Protein AF-0000000076358184 (afdb_homodimer)

Sequence (144 aa):
LVLESGNNGTRQINSLQALRKEKSRDAARSRRGKENFEFYELAKLLPLPAAITSQLDKASIIRLTISYLKMRLVLESGNNGTRQINSLQALRKEKSRDAARSRRGKENFEFYELAKLLPLPAAITSQLDKASIIRLTISYLKMR

Secondary structure (DSSP, 8-state):
---THHHHHHHHHHHHHHHHHHHHHHHHHHHHHHHHHHHHHHHHTSSS-HHHHTT--HHHHHHHHHHHHHH-/---THHHHHHHHHHHHHHHHHHHHHHHHHHHHHHHHHHHHHHHHTSSS-HHHHTT--HHHHHHHHHHHHHH-

Nearest PDB structures (foldseek):
  5sy5-assembly4_F  TM=9.433E-01  e=6.360E-05  Mus musculus
  5y7y-assembly1_A  TM=9.010E-01  e=7.488E-03  Homo sapiens
  5y7y-assembly1_A  TM=8.992E-01  e=5.726E-03  Homo sapiens
  2mh3-assembly1_B  TM=7.170E-01  e=4.070E-01  Homo sapiens

Foldseek 3Di:
DPPPVVVVVVVVVVVVVVVVVVVVVVVVVVVVVVVVVVLLVLLVPQPDDPVVSVPDDSVRSVVRSVVVVVVD/DPPPVVVVVVVVVVVVVVVVVVVVVVVVVVVVVVVVVVLLVLLVPQPDDPVVSVPDDSVRSVVSSVVVVVVD

InterPro domains:
  IPR011598 Myc-type, basic helix-loop-helix (bHLH) domain [PF23171] (10-72)
  IPR011598 Myc-type, basic helix-loop-helix (bHLH) domain [PS50888] (19-72)
  IPR036638 Helix-loop-helix DNA-binding domain superfamily [G3DSA:4.10.280.10] (10-72)
  IPR036638 Helix-loop-helix DNA-binding domain superfamily [SSF47459] (20-71)

Organism: Callorhinchus milii (NCBI:txid7868)

pLDDT: mean 90.65, std 12.25, range [41.75, 98.06]

Solvent-accessible surface area (backbone atoms only — not comparable to full-atom values): 8345 Å² total; per-residue (Å²): 136,81,74,68,54,60,66,50,50,56,51,49,55,54,49,52,54,50,51,53,52,50,52,53,51,51,52,52,50,51,52,50,52,52,50,51,51,50,50,51,55,48,36,70,70,44,102,58,59,66,79,58,47,73,69,53,49,73,69,51,43,52,54,50,49,43,54,54,61,71,73,106,136,80,74,68,54,60,63,52,51,54,51,50,54,54,48,52,54,50,50,55,52,49,51,54,49,52,52,51,51,52,51,51,52,53,50,50,52,50,51,52,55,47,38,68,71,45,100,58,59,66,80,58,46,72,68,52,48,74,68,52,45,52,54,51,48,44,55,56,60,70,73,108

Radius of gyration: 24.66 Å; Cα contacts (8 Å, |Δi|>4): 54; chains: 2; bounding box: 58×70×46 Å

Structure (mmCIF, N/CA/C/O backbone):
data_AF-0000000076358184-model_v1
#
loop_
_entity.id
_entity.type
_entity.pdbx_description
1 polymer 'BHLH domain-containing protein'
#
loop_
_atom_site.group_PDB
_atom_site.id
_atom_site.type_symbol
_atom_site.label_atom_id
_atom_site.label_alt_id
_atom_site.label_comp_id
_atom_site.label_asym_id
_atom_site.label_entity_id
_atom_site.label_seq_id
_atom_site.pdbx_PDB_ins_code
_atom_site.Cartn_x
_atom_site.Cartn_y
_atom_site.Cartn_z
_atom_site.occupancy
_atom_site.B_iso_or_equiv
_atom_site.auth_seq_id
_atom_site.auth_comp_id
_atom_site.auth_asym_id
_atom_site.auth_atom_id
_atom_site.pdbx_PDB_model_num
ATOM 1 N N . LEU A 1 1 ? 27.891 47.438 17.016 1 42.75 1 LEU A N 1
ATOM 2 C CA . LEU A 1 1 ? 27.984 46.344 16.031 1 42.75 1 LEU A CA 1
ATOM 3 C C . LEU A 1 1 ? 27.297 45.094 16.547 1 42.75 1 LEU A C 1
ATOM 5 O O . LEU A 1 1 ? 27.891 44.312 17.297 1 42.75 1 LEU A O 1
ATOM 9 N N . VAL A 1 2 ? 26.125 45.094 17 1 54.97 2 VAL A N 1
ATOM 10 C CA . VAL A 1 2 ? 25.156 44.094 17.5 1 54.97 2 VAL A CA 1
ATOM 11 C C . VAL A 1 2 ? 24.953 43 16.484 1 54.97 2 VAL A C 1
ATOM 13 O O . VAL A 1 2 ? 24.609 43.25 15.328 1 54.97 2 VAL A O 1
ATOM 16 N N . LEU A 1 3 ? 25.656 41.781 16.484 1 48.75 3 LEU A N 1
ATOM 17 C CA . LEU A 1 3 ? 25.844 40.688 15.555 1 48.75 3 LEU A CA 1
ATOM 18 C C . LEU A 1 3 ? 24.5 40.125 15.07 1 48.75 3 LEU A C 1
ATOM 20 O O . LEU A 1 3 ? 23.719 39.625 15.875 1 48.75 3 LEU A O 1
ATOM 24 N N . GLU A 1 4 ? 23.828 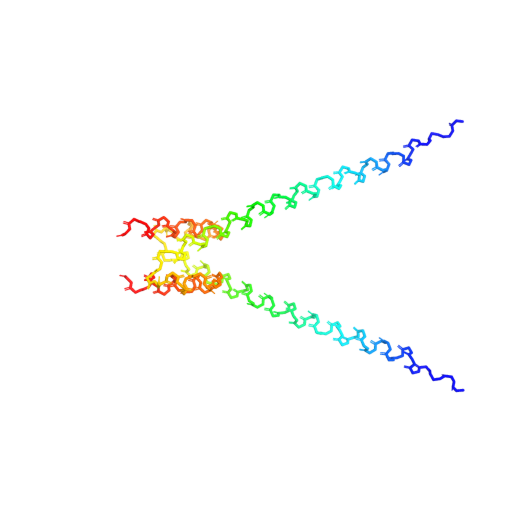40.719 14.141 1 55.88 4 GLU A N 1
ATOM 25 C CA . GLU A 1 4 ? 22.781 40.25 13.227 1 55.88 4 GLU A CA 1
ATOM 26 C C . GLU A 1 4 ? 22.984 38.781 12.844 1 55.88 4 GLU A C 1
ATOM 28 O O . GLU A 1 4 ? 22.266 38.25 11.992 1 55.88 4 GLU A O 1
ATOM 33 N N . SER A 1 5 ? 23.969 38.25 13.461 1 62.56 5 SER A N 1
ATOM 34 C CA . SER A 1 5 ? 24.344 36.875 13.141 1 62.56 5 SER A CA 1
ATOM 35 C C . SER A 1 5 ? 23.312 35.875 13.656 1 62.56 5 SER A C 1
ATOM 37 O O . SER A 1 5 ? 23.062 34.844 13.031 1 62.56 5 SER A O 1
ATOM 39 N N . GLY A 1 6 ? 22.609 36.438 14.711 1 63.56 6 GLY A N 1
ATOM 40 C CA . GLY A 1 6 ? 21.719 35.469 15.344 1 63.56 6 GLY A CA 1
ATOM 41 C C . GLY A 1 6 ? 20.531 35.094 14.477 1 63.56 6 GLY A C 1
ATOM 42 O O . GLY A 1 6 ? 20.141 33.938 14.438 1 63.56 6 GLY A O 1
ATOM 43 N N . ASN A 1 7 ? 19.953 36.156 13.812 1 72 7 ASN A N 1
ATOM 44 C CA . ASN A 1 7 ? 18.766 35.906 12.992 1 72 7 ASN A CA 1
ATOM 45 C C . ASN A 1 7 ? 19.109 35.062 11.75 1 72 7 ASN A C 1
ATOM 47 O O . ASN A 1 7 ? 18.328 34.219 11.328 1 72 7 ASN A O 1
ATOM 51 N N . ASN A 1 8 ? 20.406 35.344 11.344 1 76.69 8 ASN A N 1
ATOM 52 C CA . ASN A 1 8 ? 20.812 34.625 10.141 1 76.69 8 ASN A CA 1
ATOM 53 C C . ASN A 1 8 ? 21.047 33.125 10.43 1 76.69 8 ASN A C 1
ATOM 55 O O . ASN A 1 8 ? 20.766 32.281 9.586 1 76.69 8 ASN A O 1
ATOM 59 N N . GLY A 1 9 ? 21.547 32.875 11.578 1 73.81 9 GLY A N 1
ATOM 60 C CA . GLY A 1 9 ? 21.75 31.484 11.984 1 73.81 9 GLY A CA 1
ATOM 61 C C . GLY A 1 9 ? 20.469 30.688 12.07 1 73.81 9 GLY A C 1
ATOM 62 O O . GLY A 1 9 ? 20.406 29.547 11.617 1 73.81 9 GLY A O 1
ATOM 63 N N . THR A 1 10 ? 19.469 31.359 12.688 1 82.31 10 THR A N 1
ATOM 64 C CA . THR A 1 10 ? 18.172 30.703 12.797 1 82.31 10 THR A CA 1
ATOM 65 C C . THR A 1 10 ? 17.562 30.484 11.414 1 82.31 10 THR A C 1
ATOM 67 O O . THR A 1 10 ? 16.922 29.469 11.164 1 82.31 10 THR A O 1
ATOM 70 N N . ARG A 1 11 ? 17.75 31.312 10.539 1 86.38 11 ARG A N 1
ATOM 71 C CA . ARG A 1 11 ? 17.219 31.188 9.18 1 86.38 11 ARG A CA 1
ATOM 72 C C . ARG A 1 11 ? 17.922 30.078 8.414 1 86.38 11 ARG A C 1
ATOM 74 O O . ARG A 1 11 ? 17.281 29.328 7.676 1 86.38 11 ARG A O 1
ATOM 81 N N . GLN A 1 12 ? 19.203 29.922 8.664 1 87.88 12 GLN A N 1
ATOM 82 C CA . GLN A 1 12 ? 19.984 28.891 7.988 1 87.88 12 GLN A CA 1
ATOM 83 C C . GLN A 1 12 ? 19.562 27.5 8.445 1 87.88 12 GLN A C 1
ATOM 85 O O . GLN A 1 12 ? 19.406 26.594 7.621 1 87.88 12 GLN A O 1
ATOM 90 N N . ILE A 1 13 ? 19.359 27.375 9.727 1 89.38 13 ILE A N 1
ATOM 91 C CA . ILE A 1 13 ? 18.953 26.094 10.281 1 89.38 13 ILE A CA 1
ATOM 92 C C . ILE A 1 13 ? 17.578 25.719 9.75 1 89.38 13 ILE A C 1
ATOM 94 O O . ILE A 1 13 ? 17.312 24.547 9.422 1 89.38 13 ILE A O 1
ATOM 98 N N . ASN A 1 14 ? 16.719 26.656 9.609 1 89.19 14 ASN A N 1
ATOM 99 C CA . ASN A 1 14 ? 15.367 26.422 9.102 1 89.19 14 ASN A CA 1
ATOM 100 C C . ASN A 1 14 ? 15.383 26.016 7.637 1 89.19 14 ASN A C 1
ATOM 102 O O . ASN A 1 14 ? 14.594 25.172 7.215 1 89.19 14 ASN A O 1
ATOM 106 N N . SER A 1 15 ? 16.375 26.516 6.941 1 91.44 15 SER A N 1
ATOM 107 C CA . SER A 1 15 ? 16.469 26.188 5.523 1 91.44 15 SER A CA 1
ATOM 108 C C . SER A 1 15 ? 17 24.781 5.316 1 91.44 15 SER A C 1
ATOM 110 O O . SER A 1 15 ? 16.5 24.047 4.461 1 91.44 15 SER A O 1
ATOM 112 N N . LEU A 1 16 ? 17.922 24.359 6.105 1 92.44 16 LEU A N 1
ATOM 113 C CA . LEU A 1 16 ? 18.484 23.016 6.008 1 92.44 16 LEU A CA 1
ATOM 114 C C . LEU A 1 16 ? 17.438 21.969 6.367 1 92.44 16 LEU A C 1
ATOM 116 O O . LEU A 1 16 ? 17.359 20.922 5.723 1 92.44 16 LEU A O 1
ATOM 120 N N . GLN A 1 17 ? 16.703 22.266 7.406 1 94 17 GLN A N 1
ATOM 121 C CA . GLN A 1 17 ? 15.633 21.344 7.801 1 94 17 GLN A CA 1
ATOM 122 C C . GLN A 1 17 ? 14.594 21.203 6.691 1 94 17 GLN A C 1
ATOM 124 O O . GLN A 1 17 ? 14.102 20.094 6.438 1 94 17 GLN A O 1
ATOM 129 N N . ALA A 1 18 ? 14.367 22.328 6.066 1 94.5 18 ALA A N 1
ATOM 130 C CA . ALA A 1 18 ? 13.406 22.312 4.969 1 94.5 18 ALA A CA 1
ATOM 131 C C . ALA A 1 18 ? 13.922 21.484 3.797 1 94.5 18 ALA A C 1
ATOM 133 O O . ALA A 1 18 ? 13.156 20.766 3.145 1 94.5 18 ALA A O 1
ATOM 134 N N . LEU A 1 19 ? 15.172 21.547 3.518 1 95.12 19 LEU A N 1
ATOM 135 C CA . LEU A 1 19 ? 15.789 20.797 2.426 1 95.12 19 LEU A CA 1
ATOM 136 C C . LEU A 1 19 ? 15.766 19.312 2.715 1 95.12 19 LEU A C 1
ATOM 138 O O . LEU A 1 19 ? 15.5 18.5 1.821 1 95.12 19 LEU A O 1
ATOM 142 N N . ARG A 1 20 ? 16.078 18.891 3.91 1 97.56 20 ARG A N 1
ATOM 143 C CA . ARG A 1 20 ? 16.047 17.484 4.312 1 97.56 20 ARG A CA 1
ATOM 144 C C . ARG A 1 20 ? 14.633 16.922 4.203 1 97.56 20 ARG A C 1
ATOM 146 O O . ARG A 1 20 ? 14.453 15.789 3.742 1 97.56 20 ARG A O 1
ATOM 153 N N . LYS A 1 21 ? 13.664 17.688 4.605 1 97.44 21 LYS A N 1
ATOM 154 C CA . LYS A 1 21 ? 12.273 17.266 4.496 1 97.44 21 LYS A CA 1
ATOM 155 C C . LYS A 1 21 ? 11.867 17.078 3.035 1 97.44 21 LYS A C 1
ATOM 157 O O . LYS A 1 21 ? 11.188 16.109 2.695 1 97.44 21 LYS A O 1
ATOM 162 N N . GLU A 1 22 ? 12.297 17.953 2.23 1 97.44 22 GLU A N 1
ATOM 163 C CA . GLU A 1 22 ? 11.992 17.844 0.806 1 97.44 22 GLU A CA 1
ATOM 164 C C . GLU A 1 22 ? 12.633 16.609 0.184 1 97.44 22 GLU A C 1
ATOM 166 O O . GLU A 1 22 ? 12.023 15.945 -0.65 1 97.44 22 GLU A O 1
ATOM 171 N N . LYS A 1 23 ? 13.836 16.375 0.549 1 97.81 23 LYS A N 1
ATOM 172 C CA . LYS A 1 23 ? 14.508 15.172 0.062 1 97.81 23 LYS A CA 1
ATOM 173 C C . LYS A 1 23 ? 13.766 13.914 0.487 1 97.81 23 LYS A C 1
ATOM 175 O O . LYS A 1 23 ? 13.594 12.984 -0.31 1 97.81 23 LYS A O 1
ATOM 180 N N . SER A 1 24 ? 13.305 13.82 1.732 1 98.06 24 SER A N 1
ATOM 181 C CA . SER A 1 24 ? 12.531 12.695 2.238 1 98.06 24 SER A CA 1
ATOM 182 C C . SER A 1 24 ? 11.227 12.523 1.462 1 98.06 24 SER A C 1
ATOM 184 O O . SER A 1 24 ? 10.828 11.406 1.145 1 98.06 24 SER A O 1
ATOM 186 N N . ARG A 1 25 ? 10.641 13.633 1.152 1 97.56 25 ARG A N 1
ATOM 187 C CA . ARG A 1 25 ? 9.391 13.602 0.397 1 97.56 25 ARG A CA 1
ATOM 188 C C . ARG A 1 25 ? 9.617 13.07 -1.014 1 97.56 25 ARG A C 1
ATOM 190 O O . ARG A 1 25 ? 8.82 12.281 -1.523 1 97.56 25 ARG A O 1
ATOM 197 N N . ASP A 1 26 ? 10.656 13.523 -1.58 1 97.81 26 ASP A N 1
ATOM 198 C CA . ASP A 1 26 ? 10.992 13.039 -2.916 1 97.81 26 ASP A CA 1
ATOM 199 C C . ASP A 1 26 ? 11.273 11.539 -2.906 1 97.81 26 ASP A C 1
ATOM 201 O O . ASP A 1 26 ? 10.883 10.82 -3.834 1 97.81 26 ASP A O 1
ATOM 205 N N . ALA A 1 27 ? 11.977 11.047 -1.923 1 97.56 27 ALA A N 1
ATOM 206 C CA . ALA A 1 27 ? 12.258 9.617 -1.772 1 97.56 27 ALA A CA 1
ATOM 207 C C . ALA A 1 27 ? 10.961 8.82 -1.611 1 97.56 27 ALA A C 1
ATOM 209 O O . ALA A 1 27 ? 10.805 7.75 -2.199 1 97.56 27 ALA A O 1
ATOM 210 N N . ALA A 1 28 ? 10.039 9.312 -0.889 1 97.06 28 ALA A N 1
ATOM 211 C CA . ALA A 1 28 ? 8.75 8.664 -0.688 1 97.06 28 ALA A CA 1
ATOM 212 C C . ALA A 1 28 ? 7.957 8.594 -1.991 1 97.06 28 ALA A C 1
ATOM 214 O O . ALA A 1 28 ? 7.309 7.59 -2.281 1 97.06 28 ALA A O 1
ATOM 215 N N . ARG A 1 29 ? 8.07 9.672 -2.727 1 97.25 29 ARG A N 1
ATOM 216 C CA . ARG A 1 29 ? 7.395 9.703 -4.02 1 97.25 29 ARG A CA 1
ATOM 217 C C . ARG A 1 29 ? 7.965 8.648 -4.961 1 97.25 29 ARG A C 1
ATOM 219 O O . ARG A 1 29 ? 7.223 7.973 -5.676 1 97.25 29 ARG A O 1
ATOM 226 N N . SER A 1 30 ? 9.258 8.586 -4.957 1 97.56 30 SER A N 1
ATOM 227 C CA . SER A 1 30 ? 9.922 7.586 -5.785 1 97.56 30 SER A CA 1
ATOM 228 C C . SER A 1 30 ? 9.531 6.176 -5.367 1 97.56 30 SER A C 1
ATOM 230 O O . SER A 1 30 ? 9.281 5.316 -6.215 1 97.56 30 SER A O 1
ATOM 232 N N . ARG A 1 31 ? 9.508 5.812 -4.137 1 95.31 31 ARG A N 1
ATOM 233 C CA . ARG A 1 31 ? 9.102 4.508 -3.623 1 95.31 31 ARG A CA 1
ATOM 234 C C . ARG A 1 31 ? 7.664 4.184 -4.012 1 95.31 31 ARG A C 1
ATOM 236 O O . ARG A 1 31 ? 7.363 3.059 -4.418 1 95.31 31 ARG A O 1
ATOM 243 N N . ARG A 1 32 ? 6.766 5.113 -3.906 1 96.12 32 ARG A N 1
ATOM 244 C CA . ARG A 1 32 ? 5.367 4.945 -4.281 1 96.12 32 ARG A CA 1
ATOM 245 C C . ARG A 1 32 ? 5.227 4.652 -5.77 1 96.12 32 ARG A C 1
ATOM 247 O O . ARG A 1 32 ? 4.402 3.832 -6.176 1 96.12 32 ARG A O 1
ATOM 254 N N . GLY A 1 33 ? 6.023 5.465 -6.516 1 96.69 33 GLY A N 1
ATOM 255 C CA . GLY A 1 33 ? 6.023 5.195 -7.945 1 96.69 33 GLY A CA 1
ATOM 256 C C . GLY A 1 33 ? 6.453 3.779 -8.281 1 96.69 33 GLY A C 1
ATOM 257 O O . GLY A 1 33 ? 5.812 3.107 -9.094 1 96.69 33 GLY A O 1
ATOM 258 N N . LYS A 1 34 ? 7.527 3.379 -7.648 1 96.38 34 LYS A N 1
ATOM 259 C CA . LYS A 1 34 ? 8.016 2.021 -7.863 1 96.38 34 LYS A CA 1
ATOM 260 C C . LYS A 1 34 ? 6.996 0.986 -7.402 1 96.38 34 LYS A C 1
ATOM 262 O O . LYS A 1 34 ? 6.781 -0.024 -8.078 1 96.38 34 LYS A O 1
ATOM 267 N N . GLU A 1 35 ? 6.367 1.177 -6.328 1 95.7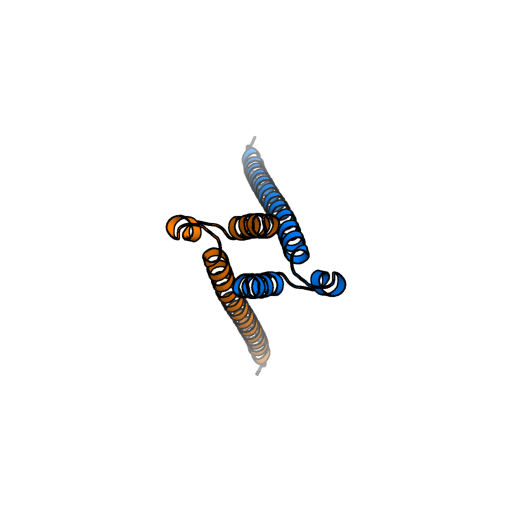5 35 GLU A N 1
ATOM 268 C CA . GLU A 1 35 ? 5.344 0.284 -5.793 1 95.75 35 GLU A CA 1
ATOM 269 C C . GLU A 1 35 ? 4.156 0.173 -6.746 1 95.75 35 GLU A C 1
ATOM 271 O O . GLU A 1 35 ? 3.637 -0.921 -6.977 1 95.75 35 GLU A O 1
ATOM 276 N N . ASN A 1 36 ? 3.768 1.293 -7.266 1 95.31 36 ASN A N 1
ATOM 277 C CA . ASN A 1 36 ? 2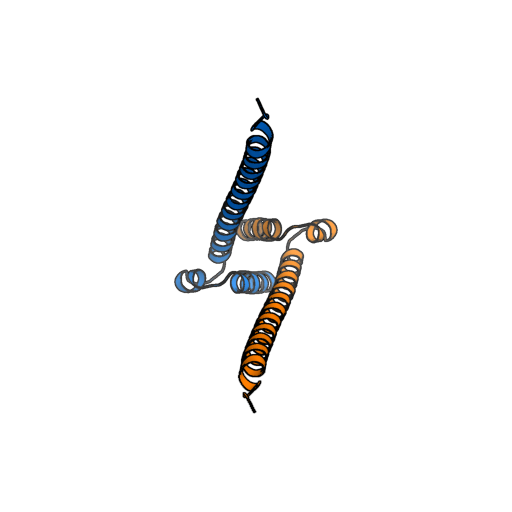.664 1.286 -8.219 1 95.31 36 ASN A CA 1
ATOM 278 C C . ASN A 1 36 ? 2.992 0.449 -9.453 1 95.31 36 ASN A C 1
ATOM 280 O O . ASN A 1 36 ? 2.129 -0.255 -9.977 1 95.31 36 ASN A O 1
ATOM 284 N N . PHE A 1 37 ? 4.211 0.598 -9.945 1 96.38 37 PHE A N 1
ATOM 285 C CA . PHE A 1 37 ? 4.652 -0.201 -11.086 1 96.38 37 PHE A CA 1
ATOM 286 C C . PHE A 1 37 ? 4.574 -1.688 -10.766 1 96.38 37 PHE A C 1
ATOM 288 O O . PHE A 1 37 ? 4.133 -2.486 -11.594 1 96.38 37 PHE A O 1
ATOM 295 N N . GLU A 1 38 ? 4.941 -2.094 -9.633 1 96.88 38 GLU A N 1
ATOM 296 C CA . GLU A 1 38 ? 4.91 -3.492 -9.219 1 96.88 38 GLU A CA 1
ATOM 297 C C . GLU A 1 38 ? 3.479 -4.016 -9.141 1 96.88 38 GLU A C 1
ATOM 299 O O . GLU A 1 38 ? 3.209 -5.156 -9.516 1 96.88 38 GLU A O 1
ATOM 304 N N . PHE A 1 39 ? 2.615 -3.23 -8.68 1 97.38 39 PHE A N 1
ATOM 305 C CA . PHE A 1 39 ? 1.214 -3.633 -8.656 1 97.38 39 PHE A CA 1
ATOM 306 C C . PHE A 1 39 ? 0.689 -3.832 -10.078 1 97.38 39 PHE A C 1
ATOM 308 O O . PHE A 1 39 ? -0.103 -4.742 -10.328 1 97.38 39 PHE A O 1
ATOM 315 N N . TYR A 1 40 ? 1.106 -2.926 -10.898 1 95.62 40 TYR A N 1
ATOM 316 C CA . TYR A 1 40 ? 0.698 -3.062 -12.289 1 95.62 40 TYR A CA 1
ATOM 317 C C . TYR A 1 40 ? 1.219 -4.363 -12.883 1 95.62 40 TYR A C 1
ATOM 319 O O . TYR A 1 40 ? 0.49 -5.066 -13.586 1 95.62 40 TYR A O 1
ATOM 327 N N . GLU A 1 41 ? 2.43 -4.691 -12.656 1 95.5 41 GLU A N 1
ATOM 328 C CA . GLU A 1 41 ? 3.025 -5.938 -13.133 1 95.5 41 GLU A CA 1
ATOM 329 C C . GLU A 1 41 ? 2.293 -7.152 -12.57 1 95.5 41 GLU A C 1
ATOM 331 O O . GLU A 1 41 ? 2.051 -8.125 -13.289 1 95.5 41 GLU A O 1
ATOM 336 N N . LEU A 1 42 ? 1.991 -7.062 -11.297 1 97.31 42 LEU A N 1
ATOM 337 C CA . LEU A 1 42 ? 1.265 -8.156 -10.664 1 97.31 42 LEU A CA 1
ATOM 338 C C . LEU A 1 42 ? -0.101 -8.352 -11.312 1 97.31 42 LEU A C 1
ATOM 340 O O . LEU A 1 42 ? -0.511 -9.484 -11.57 1 97.31 42 LEU A O 1
ATOM 344 N N . ALA A 1 43 ? -0.723 -7.23 -11.539 1 97.25 43 ALA A N 1
ATOM 345 C CA . ALA A 1 43 ? -2.051 -7.289 -12.141 1 97.25 43 ALA A CA 1
ATOM 346 C C . ALA A 1 43 ? -1.995 -7.945 -13.523 1 97.25 43 ALA A C 1
ATOM 348 O O . ALA A 1 43 ? -2.912 -8.68 -13.906 1 97.25 43 ALA A O 1
ATOM 349 N N . LYS A 1 44 ? -0.962 -7.781 -14.281 1 95.31 44 LYS A N 1
ATOM 350 C CA . LYS A 1 44 ? -0.818 -8.297 -15.641 1 95.31 44 LYS A CA 1
ATOM 351 C C . LYS A 1 44 ? -0.643 -9.812 -15.641 1 95.31 44 LYS A C 1
ATOM 353 O O . LYS A 1 44 ? -0.827 -10.469 -16.672 1 95.31 44 LYS A O 1
ATOM 358 N N . LEU A 1 45 ? -0.343 -10.359 -14.523 1 95.56 45 LEU A N 1
ATOM 359 C CA . LEU A 1 45 ? -0.111 -11.797 -14.414 1 95.56 45 LEU A CA 1
ATOM 360 C C . LEU A 1 45 ? -1.404 -12.539 -14.086 1 95.56 45 LEU A C 1
ATOM 362 O O . LEU A 1 45 ? -1.449 -13.766 -14.125 1 95.56 45 LEU A O 1
ATOM 366 N N . LEU A 1 46 ? -2.422 -11.789 -13.727 1 95.12 46 LEU A N 1
ATOM 367 C CA . LEU A 1 46 ? -3.711 -12.398 -13.414 1 95.12 46 LEU A CA 1
ATOM 368 C C . LEU A 1 46 ? -4.465 -12.758 -14.688 1 95.12 46 LEU A C 1
ATOM 370 O O . LEU A 1 46 ? -4.348 -12.062 -15.703 1 95.12 46 LEU A O 1
ATOM 374 N N . PRO A 1 47 ? -5.168 -13.891 -14.609 1 93.56 47 PRO A N 1
ATOM 375 C CA . PRO A 1 47 ? -5.938 -14.32 -15.773 1 93.56 47 PRO A CA 1
ATOM 376 C C . PRO A 1 47 ? -7.172 -13.461 -16.031 1 93.56 47 PRO A C 1
ATOM 378 O O . PRO A 1 47 ? -8.297 -13.961 -15.992 1 93.56 47 PRO A O 1
ATOM 381 N N . LEU A 1 48 ? -6.996 -12.125 -16.281 1 95.44 48 LEU A N 1
ATOM 382 C CA . LEU A 1 48 ? -8.055 -11.164 -16.547 1 95.44 48 LEU A CA 1
ATOM 383 C C . LEU A 1 48 ? -7.703 -10.289 -17.75 1 95.44 48 LEU A C 1
ATOM 385 O O . LEU A 1 48 ? -6.527 -10.008 -17.984 1 95.44 48 LEU A O 1
ATOM 389 N N . PRO A 1 49 ? -8.82 -9.977 -18.5 1 94.81 49 PRO A N 1
ATOM 390 C CA . PRO A 1 49 ? -8.555 -9.031 -19.594 1 94.81 49 PRO A CA 1
ATOM 391 C C . PRO A 1 49 ? -7.926 -7.73 -19.094 1 94.81 49 PRO A C 1
ATOM 393 O O . PRO A 1 49 ? -8.227 -7.273 -17.984 1 94.81 49 PRO A O 1
ATOM 396 N N . ALA A 1 50 ? -7.176 -7.078 -19.969 1 91.38 50 ALA A N 1
ATOM 397 C CA . ALA A 1 50 ? -6.441 -5.863 -19.625 1 91.38 50 ALA A CA 1
ATOM 398 C C . ALA A 1 50 ? -7.395 -4.746 -19.203 1 91.38 50 ALA A C 1
ATOM 400 O O . ALA A 1 50 ? -7.062 -3.93 -18.344 1 91.38 50 ALA A O 1
ATOM 401 N N . ALA A 1 51 ? -8.539 -4.75 -19.844 1 93.44 51 ALA A N 1
ATOM 402 C CA . ALA A 1 51 ? -9.523 -3.709 -19.547 1 93.44 51 ALA A CA 1
ATOM 403 C C . ALA A 1 51 ? -9.977 -3.779 -18.094 1 93.44 51 ALA A C 1
ATOM 405 O O . ALA A 1 51 ? -10.266 -2.75 -17.484 1 93.44 51 ALA A O 1
ATOM 406 N N . ILE A 1 52 ? -10.031 -4.941 -17.547 1 92.19 52 ILE A N 1
ATOM 407 C CA . ILE A 1 52 ? -10.43 -5.145 -16.156 1 92.19 52 ILE A CA 1
ATOM 408 C C . ILE A 1 52 ? -9.242 -4.91 -15.234 1 92.19 52 ILE A C 1
ATOM 410 O O . ILE A 1 52 ? -9.359 -4.219 -14.227 1 92.19 52 ILE A O 1
ATOM 414 N N . THR A 1 53 ? -8.102 -5.387 -15.664 1 92.44 53 THR A N 1
ATOM 415 C CA . THR A 1 53 ? -6.902 -5.305 -14.836 1 92.44 53 THR A CA 1
ATOM 416 C C . THR A 1 53 ? -6.512 -3.848 -14.594 1 92.44 53 THR A C 1
ATOM 418 O O . THR A 1 53 ? -6.016 -3.5 -13.516 1 92.44 53 THR A O 1
ATOM 421 N N . SER A 1 54 ? -6.793 -2.992 -15.508 1 91.81 54 SER A N 1
ATOM 422 C CA . SER A 1 54 ? -6.375 -1.598 -15.422 1 91.81 54 SER A CA 1
ATOM 423 C C . SER A 1 54 ? -7.266 -0.807 -14.469 1 91.81 54 SER A C 1
ATOM 425 O O . SER A 1 54 ? -6.91 0.299 -14.055 1 91.81 54 SER A O 1
ATOM 427 N N . GLN A 1 55 ? -8.367 -1.407 -14.094 1 93.44 55 GLN A N 1
ATOM 428 C CA . GLN A 1 55 ? -9.336 -0.694 -13.266 1 93.44 55 GLN A CA 1
ATOM 429 C C . GLN A 1 55 ? -9.289 -1.185 -11.82 1 93.44 55 GLN A C 1
ATOM 431 O O . GLN A 1 55 ? -9.969 -0.638 -10.953 1 93.44 55 GLN A O 1
ATOM 436 N N . LEU A 1 56 ? -8.414 -2.143 -11.641 1 95.19 56 LEU A N 1
ATOM 437 C CA . LEU A 1 56 ? -8.352 -2.734 -10.305 1 95.19 56 LEU A CA 1
ATOM 438 C C . LEU A 1 56 ? -7.594 -1.823 -9.344 1 95.19 56 LEU A C 1
ATOM 440 O O . LEU A 1 56 ? -6.59 -1.216 -9.719 1 95.19 56 LEU A O 1
ATOM 444 N N . ASP A 1 57 ? -8.133 -1.765 -8.188 1 95.38 57 ASP A N 1
ATOM 445 C CA . ASP A 1 57 ? -7.363 -1.118 -7.129 1 95.38 57 ASP A CA 1
ATOM 446 C C . ASP A 1 57 ? -6.352 -2.084 -6.52 1 95.38 57 ASP A C 1
ATOM 448 O O . ASP A 1 57 ? -6.355 -3.277 -6.832 1 95.38 57 ASP A O 1
ATOM 452 N N . LYS A 1 58 ? -5.496 -1.5 -5.699 1 95.44 58 LYS A N 1
ATOM 453 C CA . LYS A 1 58 ? -4.391 -2.275 -5.145 1 95.44 58 LYS A CA 1
ATOM 454 C C . LYS A 1 58 ? -4.906 -3.418 -4.27 1 95.44 58 LYS A C 1
ATOM 456 O O . LYS A 1 58 ? -4.391 -4.535 -4.336 1 95.44 58 LYS A O 1
ATOM 461 N N . ALA A 1 59 ? -5.949 -3.047 -3.457 1 96.44 59 ALA A N 1
ATOM 462 C CA . ALA A 1 59 ? -6.523 -4.074 -2.588 1 96.44 59 ALA A CA 1
ATOM 463 C C . ALA A 1 59 ? -7.133 -5.207 -3.406 1 96.44 59 ALA A C 1
ATOM 465 O O . ALA A 1 59 ? -6.941 -6.383 -3.09 1 96.44 59 ALA A O 1
ATOM 466 N N . SER A 1 60 ? -7.738 -4.934 -4.473 1 97 60 SER A N 1
ATOM 467 C CA . SER A 1 60 ? -8.344 -5.934 -5.348 1 97 60 SER A CA 1
ATOM 468 C C . SER A 1 60 ? -7.285 -6.82 -5.992 1 97 60 SER A C 1
ATOM 470 O O . SER A 1 60 ? -7.477 -8.031 -6.117 1 97 60 SER A O 1
ATOM 472 N N . ILE A 1 61 ? -6.223 -6.258 -6.434 1 97.38 61 ILE A N 1
ATOM 473 C CA . ILE A 1 61 ? -5.141 -7.008 -7.059 1 97.38 61 ILE A CA 1
ATOM 474 C C . ILE A 1 61 ? -4.602 -8.055 -6.086 1 97.38 61 ILE A C 1
ATOM 476 O O . ILE A 1 61 ? -4.426 -9.219 -6.449 1 97.38 61 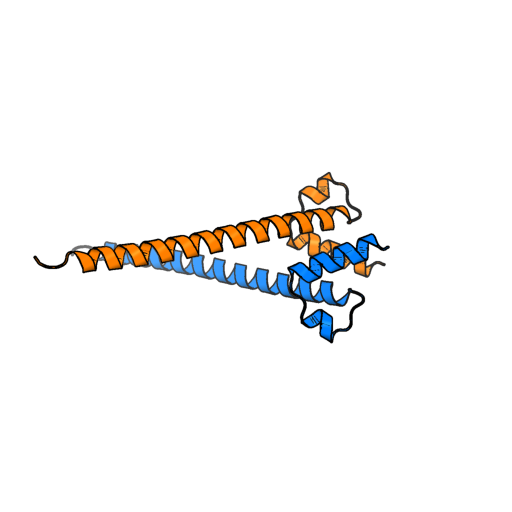ILE A O 1
ATOM 480 N N . ILE A 1 62 ? -4.469 -7.605 -4.895 1 97.94 62 ILE A N 1
ATOM 481 C CA . ILE A 1 62 ? -3.947 -8.5 -3.869 1 97.94 62 ILE A CA 1
ATOM 482 C C . ILE A 1 62 ? -4.953 -9.617 -3.6 1 97.94 62 ILE A C 1
ATOM 484 O O . ILE A 1 62 ? -4.59 -10.797 -3.557 1 97.94 62 ILE A O 1
ATOM 488 N N . ARG A 1 63 ? -6.242 -9.273 -3.482 1 97.31 63 ARG A N 1
ATOM 489 C CA . ARG A 1 63 ? -7.293 -10.242 -3.199 1 97.31 63 ARG A CA 1
ATOM 490 C C . ARG A 1 63 ? -7.441 -11.242 -4.344 1 97.31 63 ARG A C 1
ATOM 492 O O . ARG A 1 63 ? -7.555 -12.445 -4.113 1 97.31 63 ARG A O 1
ATOM 499 N N . LEU A 1 64 ? -7.332 -10.758 -5.531 1 97.25 64 LEU A N 1
ATOM 500 C CA . LEU A 1 64 ? -7.438 -11.625 -6.703 1 97.25 64 LEU A CA 1
ATOM 501 C C . LEU A 1 64 ? -6.211 -12.523 -6.832 1 97.25 64 LEU A C 1
ATOM 503 O O . LEU A 1 64 ? -6.324 -13.672 -7.25 1 97.25 64 LEU A O 1
ATOM 507 N N . THR A 1 65 ? -5.047 -11.992 -6.496 1 97.94 65 THR A N 1
ATOM 508 C CA . THR A 1 65 ? -3.82 -12.781 -6.543 1 97.94 65 THR A CA 1
ATOM 509 C C . THR A 1 65 ? -3.879 -13.93 -5.543 1 97.94 65 THR A C 1
ATOM 511 O O . THR A 1 65 ? -3.49 -15.055 -5.863 1 97.94 65 THR A O 1
ATOM 514 N N . ILE A 1 66 ? -4.391 -13.625 -4.375 1 97.81 66 ILE A N 1
ATOM 515 C CA . ILE A 1 66 ? -4.543 -14.664 -3.361 1 97.81 66 ILE A CA 1
ATOM 516 C C . ILE A 1 66 ? -5.484 -15.758 -3.871 1 97.81 66 ILE A C 1
ATOM 518 O O . ILE A 1 66 ? -5.172 -16.938 -3.787 1 97.81 66 ILE A O 1
ATOM 522 N N . SER A 1 67 ? -6.574 -15.32 -4.359 1 97.19 67 SER A N 1
ATOM 523 C CA . SER A 1 67 ? -7.539 -16.266 -4.902 1 97.19 67 SER A CA 1
ATOM 524 C C . SER A 1 67 ? -6.922 -17.109 -6.012 1 97.19 67 SER A C 1
ATOM 526 O O . SER A 1 67 ? -7.125 -18.328 -6.059 1 97.19 67 SER A O 1
ATOM 528 N N . TYR A 1 68 ? -6.172 -16.578 -6.891 1 96.81 68 TYR A N 1
ATOM 529 C CA . TYR A 1 68 ? -5.527 -17.234 -8.023 1 96.81 68 TYR A CA 1
ATOM 530 C C . TYR A 1 68 ? -4.516 -18.266 -7.543 1 96.81 68 TYR A C 1
ATOM 532 O O . TYR A 1 68 ? -4.457 -19.375 -8.078 1 96.81 68 TYR A O 1
ATOM 540 N N . LEU A 1 69 ? -3.785 -17.906 -6.539 1 95.81 69 LEU A N 1
ATOM 541 C CA . LEU A 1 69 ? -2.748 -18.797 -6.035 1 95.81 69 LEU A CA 1
ATOM 542 C C . LEU A 1 69 ? -3.365 -19.969 -5.277 1 95.81 69 LEU A C 1
ATOM 544 O O . LEU A 1 69 ? -2.816 -21.078 -5.281 1 95.81 69 LEU A O 1
ATOM 548 N N . LYS A 1 70 ? -4.516 -19.719 -4.656 1 95.38 70 LYS A N 1
ATOM 549 C CA . LYS A 1 70 ? -5.18 -20.766 -3.898 1 95.38 70 LYS A CA 1
ATOM 550 C C . LYS A 1 70 ? -5.832 -21.781 -4.832 1 95.38 70 LYS A C 1
ATOM 552 O O . LYS A 1 70 ? -6.051 -22.938 -4.449 1 95.38 70 LYS A O 1
ATOM 557 N N . MET A 1 71 ? -6.105 -21.531 -5.988 1 92.06 71 MET A N 1
ATOM 558 C CA . MET A 1 71 ? -6.746 -22.406 -6.973 1 92.06 71 MET A CA 1
ATOM 559 C C . MET A 1 71 ? -5.715 -23.297 -7.652 1 92.06 71 MET A C 1
ATOM 561 O O . MET A 1 71 ? -6.074 -24.281 -8.289 1 92.06 71 MET A O 1
ATOM 565 N N . ARG A 1 72 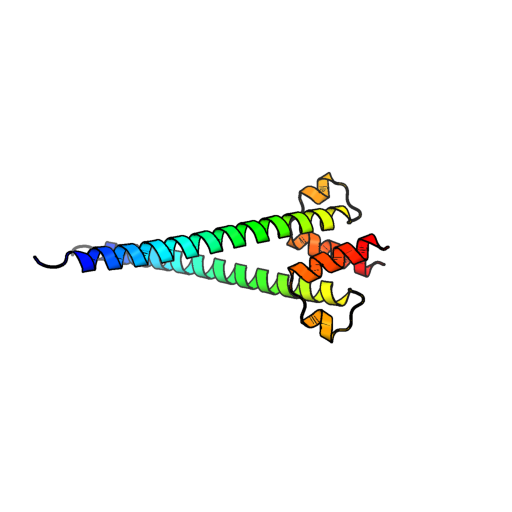? -4.559 -23.062 -7.59 1 79.94 72 ARG A N 1
ATOM 566 C CA . ARG A 1 72 ? -3.508 -23.859 -8.211 1 79.94 72 ARG A CA 1
ATOM 567 C C . ARG A 1 72 ? -2.908 -24.844 -7.215 1 79.94 72 ARG A C 1
ATOM 569 O O . ARG A 1 72 ? -2.596 -25.984 -7.57 1 79.94 72 ARG A O 1
ATOM 576 N N . LEU B 1 1 ? -30.172 40.906 26.625 1 41.75 1 LEU B N 1
ATOM 577 C CA . LEU B 1 1 ? -30.203 39.469 26.359 1 41.75 1 LEU B CA 1
ATOM 578 C C . LEU B 1 1 ? -29.516 39.156 25.031 1 41.75 1 LEU B C 1
ATOM 580 O O . LEU B 1 1 ? -30.125 39.281 23.969 1 41.75 1 LEU B O 1
ATOM 584 N N . VAL B 1 2 ? -28.375 39.562 24.734 1 54.84 2 VAL B N 1
ATOM 585 C CA . VAL B 1 2 ? -27.406 39.406 23.656 1 54.84 2 VAL B CA 1
ATOM 586 C C . VAL B 1 2 ? -27.109 37.938 23.422 1 54.84 2 VAL B C 1
ATOM 588 O O . VAL B 1 2 ? -26.703 37.219 24.344 1 54.84 2 VAL B O 1
ATOM 591 N N . LEU B 1 3 ? -27.766 37.156 22.5 1 49 3 LEU B N 1
ATOM 592 C CA . LEU B 1 3 ? -27.891 35.719 22.234 1 49 3 LEU B CA 1
ATOM 593 C C . LEU B 1 3 ? -26.531 35.062 22.109 1 49 3 LEU B C 1
ATOM 595 O O . LEU B 1 3 ? -25.75 35.375 21.203 1 49 3 LEU B O 1
ATOM 599 N N . GLU B 1 4 ? -25.812 34.688 23.141 1 55.84 4 GLU B N 1
ATOM 600 C CA . GLU B 1 4 ? -24.734 33.75 23.359 1 55.84 4 GLU B CA 1
ATOM 601 C C . GLU B 1 4 ? -24.891 32.531 22.453 1 55.84 4 GLU B C 1
ATOM 603 O O . GLU B 1 4 ? -24.141 31.547 22.562 1 55.84 4 GLU B O 1
ATOM 608 N N . SER B 1 5 ? -25.891 32.625 21.641 1 62.78 5 SER B N 1
ATOM 609 C CA . SER B 1 5 ? -26.219 31.516 20.766 1 62.78 5 SER B CA 1
ATOM 610 C C . SER B 1 5 ? -25.172 31.344 19.672 1 62.78 5 SER B C 1
ATOM 612 O O . SER B 1 5 ? -24.844 30.219 19.281 1 62.78 5 SER B O 1
ATOM 614 N N . GLY B 1 6 ? -24.516 32.531 19.422 1 63.88 6 GLY B N 1
ATOM 615 C CA . GLY B 1 6 ? -23.609 32.469 18.297 1 63.88 6 GLY B CA 1
ATOM 616 C C . GLY B 1 6 ? -22.375 31.625 18.562 1 63.88 6 GLY B C 1
ATOM 617 O O . GLY B 1 6 ? -21.922 30.891 17.688 1 63.88 6 GLY B O 1
ATOM 618 N N . ASN B 1 7 ? -21.859 31.828 19.828 1 72.56 7 ASN B N 1
ATOM 619 C CA . ASN B 1 7 ? -20.641 31.109 20.172 1 72.56 7 ASN B CA 1
ATOM 620 C C . ASN B 1 7 ? -20.891 29.609 20.297 1 72.56 7 ASN B C 1
ATOM 622 O O . ASN B 1 7 ? -20.062 28.781 19.906 1 72.56 7 ASN B O 1
ATOM 626 N N . ASN B 1 8 ? -22.188 29.375 20.766 1 77.19 8 ASN B N 1
ATOM 627 C CA . ASN B 1 8 ? -22.516 27.969 20.938 1 77.19 8 ASN B CA 1
ATOM 628 C C . ASN B 1 8 ? -22.688 27.266 19.594 1 77.19 8 ASN B C 1
ATOM 630 O O . ASN B 1 8 ? -22.328 26.094 19.453 1 77.19 8 ASN B O 1
ATOM 634 N N . GLY B 1 9 ? -23.234 27.969 18.672 1 74.31 9 GLY B N 1
ATOM 635 C CA . GLY B 1 9 ? -23.391 27.422 17.328 1 74.31 9 GLY B CA 1
ATOM 636 C C . GLY B 1 9 ? -22.078 27.078 16.672 1 74.31 9 GLY B C 1
ATOM 637 O O . GLY B 1 9 ? -21.953 26.016 16.047 1 74.31 9 GLY B O 1
ATOM 638 N N . THR B 1 10 ? -21.125 28.031 16.828 1 82.5 10 THR B N 1
ATOM 639 C CA . THR B 1 10 ? -19.797 27.781 16.266 1 82.5 10 THR B CA 1
ATOM 640 C C . THR B 1 10 ? -19.141 26.594 16.953 1 82.5 10 THR B C 1
ATOM 6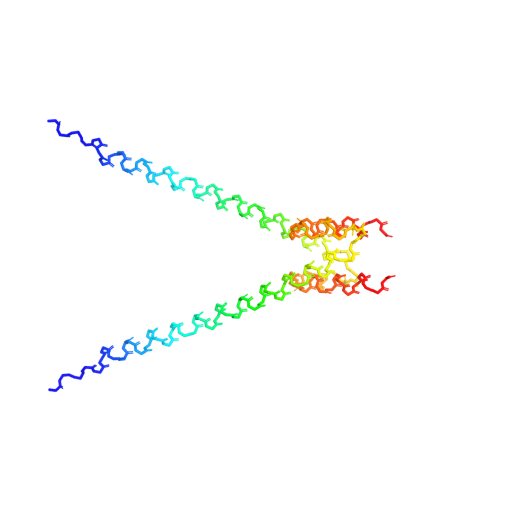42 O O . THR B 1 10 ? -18.453 25.812 16.312 1 82.5 10 THR B O 1
ATOM 645 N N . ARG B 1 11 ? -19.328 26.406 18.141 1 86.62 11 ARG B N 1
ATOM 646 C CA . ARG B 1 11 ? -18.734 25.297 18.891 1 86.62 11 ARG B CA 1
ATOM 647 C C . ARG B 1 11 ? -19.359 23.969 18.484 1 86.62 11 ARG B C 1
ATOM 649 O O . ARG B 1 11 ? -18.656 22.969 18.359 1 86.62 11 ARG B O 1
ATOM 656 N N . GLN B 1 12 ? -20.641 24 18.188 1 88 12 GLN B N 1
ATOM 657 C CA . GLN B 1 12 ? -21.344 22.781 17.781 1 88 12 GLN B CA 1
ATOM 658 C C . GLN B 1 12 ? -20.875 22.297 16.422 1 88 12 GLN B C 1
ATOM 660 O O . GLN B 1 12 ? -20.641 21.109 16.219 1 88 12 GLN B O 1
ATOM 665 N N . ILE B 1 13 ? -20.703 23.25 15.531 1 89.44 13 ILE B N 1
ATOM 666 C CA . ILE B 1 13 ? -20.25 22.922 14.188 1 89.44 13 ILE B CA 1
ATOM 667 C C . ILE B 1 13 ? -18.828 22.344 14.258 1 89.44 13 ILE B C 1
ATOM 669 O O . ILE B 1 13 ? -18.516 21.391 13.547 1 89.44 13 ILE B O 1
ATOM 673 N N . ASN B 1 14 ? -18.031 22.875 15.102 1 89.25 14 ASN B N 1
ATOM 674 C CA . ASN B 1 14 ? -16.656 22.406 15.258 1 89.25 14 ASN B CA 1
ATOM 675 C C . ASN B 1 14 ? -16.594 21 15.836 1 89.25 14 ASN B C 1
ATOM 677 O O . ASN B 1 14 ? -15.75 20.203 15.445 1 89.25 14 ASN B O 1
ATOM 681 N N . SER B 1 15 ? -17.594 20.719 16.641 1 91.44 15 SER B N 1
ATOM 682 C CA . SER B 1 15 ? -17.625 19.391 17.266 1 91.44 15 SER B CA 1
ATOM 683 C C . SER B 1 15 ? -18.078 18.328 16.266 1 91.44 15 SER B C 1
ATOM 685 O O . SER B 1 15 ? -17.516 17.234 16.219 1 91.44 15 SER B O 1
ATOM 687 N N . LEU B 1 16 ? -19 18.641 15.438 1 92.38 16 LEU B N 1
ATOM 688 C CA . LEU B 1 16 ? -19.5 17.703 14.438 1 92.38 16 LEU B CA 1
ATOM 689 C C . LEU B 1 16 ? -18.406 17.391 13.406 1 92.38 16 LEU B C 1
ATOM 691 O O . LEU B 1 16 ? -18.266 16.25 12.977 1 92.38 16 LEU B O 1
ATOM 695 N N . GLN B 1 17 ? -17.719 18.438 13.008 1 93.88 17 GLN B N 1
ATOM 696 C CA . GLN B 1 17 ? -16.625 18.234 12.062 1 93.88 17 GLN B CA 1
ATOM 697 C C . GLN B 1 17 ? -15.547 17.328 12.648 1 93.88 17 GLN B C 1
ATOM 699 O O . GLN B 1 17 ? -14.992 16.484 11.953 1 93.88 17 GLN B O 1
ATOM 704 N N . ALA B 1 18 ? -15.359 17.562 13.93 1 94.44 18 ALA B N 1
ATOM 705 C CA . ALA B 1 18 ? -14.359 16.75 14.602 1 94.44 18 ALA B CA 1
ATOM 706 C C . ALA B 1 18 ? -14.797 15.281 14.664 1 94.44 18 ALA B C 1
ATOM 708 O O . ALA B 1 18 ? -13.977 14.375 14.516 1 94.44 18 ALA B O 1
ATOM 709 N N . LEU B 1 19 ? -16.047 15.031 14.859 1 95.06 19 LEU B N 1
ATOM 710 C CA . LEU B 1 19 ? -16.578 13.68 14.93 1 95.06 19 LEU B CA 1
ATOM 711 C C . LEU B 1 19 ? -16.5 12.984 13.578 1 95.06 19 LEU B C 1
ATOM 713 O O . LEU B 1 19 ? -16.172 11.805 13.5 1 95.06 19 LEU B O 1
ATOM 717 N N . ARG B 1 20 ? -16.828 13.648 12.508 1 97.62 20 ARG B N 1
ATOM 718 C CA . ARG B 1 20 ? -16.734 13.109 11.156 1 97.62 20 ARG B CA 1
ATOM 719 C C . ARG B 1 20 ? -15.297 12.742 10.797 1 97.62 20 ARG B C 1
ATOM 721 O O . ARG B 1 20 ? -15.047 11.695 10.195 1 97.62 20 ARG B O 1
ATOM 728 N N . LYS B 1 21 ? -14.375 13.594 11.172 1 97.44 21 LYS B N 1
ATOM 729 C CA . LYS B 1 21 ? -12.961 13.32 10.93 1 97.44 21 LYS B CA 1
ATOM 730 C C . LYS B 1 21 ? -12.508 12.07 11.688 1 97.44 21 LYS B C 1
ATOM 732 O O . LYS B 1 21 ? -11.766 11.25 11.148 1 97.44 21 LYS B O 1
ATOM 737 N N . GLU B 1 22 ? -12.969 11.953 12.859 1 97.44 22 GLU B N 1
ATOM 738 C CA . GLU B 1 22 ? -12.617 10.789 13.672 1 97.44 22 GLU B CA 1
ATOM 739 C C . GLU B 1 22 ? -13.18 9.508 13.062 1 97.44 22 GLU B C 1
ATOM 741 O O . GLU B 1 22 ? -12.508 8.469 13.062 1 97.44 22 GLU B O 1
ATOM 746 N N . LYS B 1 23 ? -14.367 9.578 12.625 1 97.81 23 LYS B N 1
ATOM 747 C CA . LYS B 1 23 ? -14.969 8.422 11.969 1 97.81 23 LYS B CA 1
ATOM 748 C C . LYS B 1 23 ? -14.18 8.016 10.727 1 97.81 23 LYS B C 1
ATOM 750 O O . LYS B 1 23 ? -13.945 6.832 10.492 1 97.81 23 LYS B O 1
ATOM 755 N N . SER B 1 24 ? -13.758 8.969 9.898 1 98.06 24 SER B N 1
ATOM 756 C CA . SER B 1 24 ? -12.945 8.711 8.711 1 98.06 24 SER B CA 1
A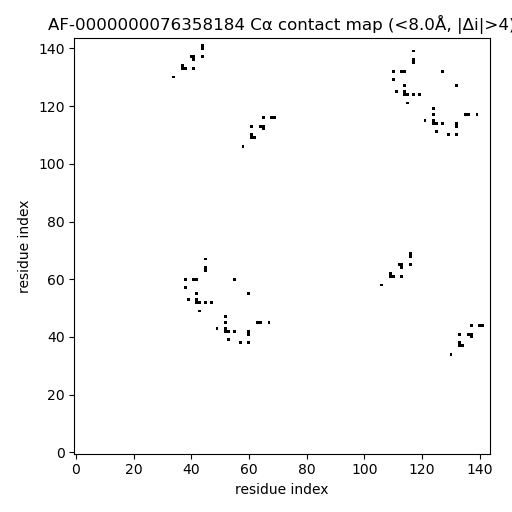TOM 757 C C . SER B 1 24 ? -11.609 8.07 9.086 1 98.06 24 SER B C 1
ATOM 759 O O . SER B 1 24 ? -11.148 7.148 8.406 1 98.06 24 SER B O 1
ATOM 761 N N . ARG B 1 25 ? -11.062 8.547 10.156 1 97.56 25 ARG B N 1
ATOM 762 C CA . ARG B 1 25 ? -9.797 8 10.617 1 97.56 25 ARG B CA 1
ATOM 763 C C . ARG B 1 25 ? -9.953 6.551 11.062 1 97.56 25 ARG B C 1
ATOM 765 O O . ARG B 1 25 ? -9.102 5.707 10.766 1 97.56 25 ARG B O 1
ATOM 772 N N . ASP B 1 26 ? -10.992 6.332 11.758 1 97.75 26 ASP B N 1
ATOM 773 C CA . ASP B 1 26 ? -11.266 4.969 12.195 1 97.75 26 ASP B CA 1
ATOM 774 C C . ASP B 1 26 ? -11.477 4.039 11 1 97.75 26 ASP B C 1
ATOM 776 O O . ASP B 1 26 ? -11.031 2.893 11.016 1 97.75 26 ASP B O 1
ATOM 780 N N . ALA B 1 27 ? -12.188 4.457 9.984 1 97.5 27 ALA B N 1
ATOM 781 C CA . ALA B 1 27 ? -12.406 3.688 8.758 1 97.5 27 ALA B CA 1
ATOM 782 C C . ALA B 1 27 ? -11.078 3.393 8.062 1 97.5 27 ALA B C 1
ATOM 784 O O . ALA B 1 27 ? -10.859 2.279 7.578 1 97.5 27 ALA B O 1
ATOM 785 N N . ALA B 1 28 ? -10.203 4.305 8.023 1 97 28 ALA B N 1
ATOM 786 C CA . ALA B 1 28 ? -8.891 4.133 7.41 1 97 28 ALA B CA 1
ATOM 787 C C . ALA B 1 28 ? -8.062 3.109 8.18 1 97 28 ALA B C 1
ATOM 789 O O . ALA B 1 28 ? -7.355 2.295 7.574 1 97 28 ALA B O 1
ATOM 790 N N . ARG B 1 29 ? -8.203 3.193 9.477 1 97.19 29 ARG B N 1
ATOM 791 C CA . ARG B 1 29 ? -7.492 2.229 10.305 1 97.19 29 ARG B CA 1
ATOM 792 C C . ARG B 1 29 ? -7.984 0.809 10.047 1 97.19 29 ARG B C 1
ATOM 794 O O . ARG B 1 29 ? -7.188 -0.127 9.969 1 97.19 29 ARG B O 1
ATOM 801 N N . SER B 1 30 ? -9.266 0.711 9.977 1 97.56 30 SER B N 1
ATOM 802 C CA . SER B 1 30 ? -9.852 -0.592 9.688 1 97.56 30 SER B CA 1
ATOM 803 C C . SER B 1 30 ? -9.406 -1.11 8.328 1 97.56 30 SER B C 1
ATOM 805 O O . SER B 1 30 ? -9.094 -2.293 8.18 1 97.56 30 SER B O 1
ATOM 807 N N . ARG B 1 31 ? -9.398 -0.364 7.281 1 95.31 31 ARG B N 1
ATOM 808 C CA . ARG B 1 31 ? -8.953 -0.737 5.945 1 95.31 31 ARG B CA 1
ATOM 809 C C . ARG B 1 31 ? -7.488 -1.165 5.957 1 95.31 31 ARG B C 1
ATOM 811 O O . ARG B 1 31 ? -7.121 -2.158 5.324 1 95.31 31 ARG B O 1
ATOM 818 N N . ARG B 1 32 ? -6.645 -0.468 6.656 1 96.12 32 ARG B N 1
ATOM 819 C CA . ARG B 1 32 ? -5.227 -0.789 6.781 1 96.12 32 ARG B CA 1
ATOM 820 C C . ARG B 1 32 ? -5.027 -2.135 7.469 1 96.12 32 ARG B C 1
ATOM 822 O O . ARG B 1 32 ? -4.148 -2.912 7.082 1 96.12 32 ARG B O 1
ATOM 829 N N . GLY B 1 33 ? -5.84 -2.27 8.547 1 96.69 33 GLY B N 1
ATOM 830 C CA . GLY B 1 33 ? -5.785 -3.562 9.211 1 96.69 33 GLY B CA 1
ATOM 831 C C . GLY B 1 33 ? -6.133 -4.719 8.297 1 96.69 33 GLY B C 1
ATOM 832 O O . GLY B 1 33 ? -5.434 -5.734 8.273 1 96.69 33 GLY B O 1
ATOM 833 N N . LYS B 1 34 ? -7.203 -4.52 7.566 1 96.38 34 LYS B N 1
ATOM 834 C CA . LYS B 1 34 ? -7.621 -5.547 6.617 1 96.38 34 LYS B CA 1
ATOM 835 C C . LYS B 1 34 ? -6.562 -5.766 5.539 1 96.38 34 LYS B C 1
ATOM 837 O O . LYS B 1 34 ? -6.281 -6.902 5.16 1 96.38 34 LYS B O 1
ATOM 842 N N . GLU B 1 35 ? -5.984 -4.77 5.047 1 95.75 35 GLU B N 1
ATOM 843 C CA . GLU B 1 35 ? -4.934 -4.844 4.035 1 95.75 35 GLU B CA 1
ATOM 844 C C . GLU B 1 35 ? -3.715 -5.598 4.555 1 95.75 35 GLU B C 1
ATOM 846 O O . GLU B 1 35 ? -3.139 -6.422 3.844 1 95.75 35 GLU B O 1
ATOM 851 N N . ASN B 1 36 ? -3.352 -5.297 5.758 1 95.25 36 ASN B N 1
ATO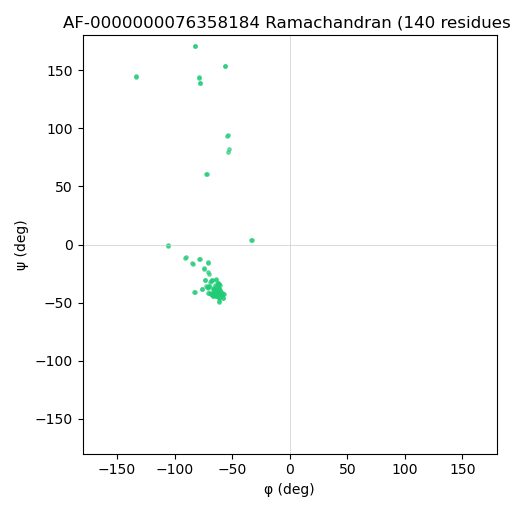M 852 C CA . ASN B 1 36 ? -2.221 -5.996 6.359 1 95.25 36 ASN B CA 1
ATOM 853 C C . ASN B 1 36 ? -2.473 -7.496 6.445 1 95.25 36 ASN B C 1
ATOM 855 O O . ASN B 1 36 ? -1.562 -8.297 6.227 1 95.25 36 ASN B O 1
ATOM 859 N N . PHE B 1 37 ? -3.684 -7.863 6.848 1 96.44 37 PHE B N 1
ATOM 860 C CA . PHE B 1 37 ? -4.051 -9.273 6.906 1 96.44 37 PHE B CA 1
ATOM 861 C C . PHE B 1 37 ? -3.916 -9.922 5.539 1 96.44 37 PHE B C 1
ATOM 863 O O . PHE B 1 37 ? -3.418 -11.047 5.426 1 96.44 37 PHE B O 1
ATOM 870 N N . GLU B 1 38 ? -4.297 -9.305 4.52 1 97 38 GLU B N 1
ATOM 871 C CA . GLU B 1 38 ? -4.215 -9.828 3.158 1 97 38 GLU B CA 1
ATOM 872 C C . GLU B 1 38 ? -2.764 -10.016 2.727 1 97 38 GLU B C 1
ATOM 874 O O . GLU B 1 38 ? -2.43 -11 2.061 1 97 38 GLU B O 1
ATOM 879 N N . PHE B 1 39 ? -1.951 -9.125 3.074 1 97.38 39 PHE B N 1
ATOM 880 C CA . PHE B 1 39 ? -0.534 -9.281 2.771 1 97.38 39 PHE B CA 1
ATOM 881 C C . PHE B 1 39 ? 0.042 -10.492 3.492 1 97.38 39 PHE B C 1
ATOM 883 O O . PHE B 1 39 ? 0.882 -11.211 2.943 1 97.38 39 PHE B O 1
ATOM 890 N N . TYR B 1 40 ? -0.394 -10.609 4.703 1 95.75 40 TYR B N 1
ATOM 891 C CA . TYR B 1 40 ? 0.062 -11.773 5.457 1 95.75 40 TYR B CA 1
ATOM 892 C C . TYR B 1 40 ? -0.381 -13.07 4.785 1 95.75 40 TYR B C 1
ATOM 894 O O . TYR B 1 40 ? 0.398 -14.016 4.676 1 95.75 40 TYR B O 1
ATOM 902 N N . GLU B 1 41 ? -1.582 -13.148 4.367 1 95.62 41 GLU B N 1
ATOM 903 C CA . GLU B 1 41 ? -2.107 -14.312 3.662 1 95.62 41 GLU B CA 1
ATOM 904 C C . GLU B 1 41 ? -1.33 -14.578 2.375 1 95.62 41 GLU B C 1
ATOM 906 O O . GLU B 1 41 ? -1.021 -15.727 2.055 1 95.62 41 GLU B O 1
ATOM 911 N N . LEU B 1 42 ? -1.075 -13.508 1.671 1 97.38 42 LEU B N 1
ATOM 912 C CA . LEU B 1 42 ? -0.313 -13.641 0.434 1 97.38 42 LEU B CA 1
ATOM 913 C C . LEU B 1 42 ? 1.075 -14.203 0.708 1 97.38 42 LEU B C 1
ATOM 915 O O . LEU B 1 42 ? 1.547 -15.086 -0.018 1 97.38 42 LEU B O 1
ATOM 919 N N . ALA B 1 43 ? 1.654 -13.656 1.744 1 97.31 43 ALA B N 1
ATOM 920 C CA . ALA B 1 43 ? 2.998 -14.109 2.102 1 97.31 43 ALA B CA 1
ATOM 921 C C . ALA B 1 43 ? 3.012 -15.594 2.428 1 97.31 43 ALA B C 1
ATOM 923 O O . ALA B 1 43 ? 3.969 -16.297 2.1 1 97.31 43 ALA B O 1
ATOM 924 N N . LYS B 1 44 ? 1.994 -16.141 3.01 1 95.44 44 LYS B N 1
ATOM 925 C CA . LYS B 1 44 ? 1.912 -17.531 3.438 1 95.44 44 LYS B CA 1
ATOM 926 C C . LYS B 1 44 ? 1.802 -18.469 2.238 1 95.44 44 LYS B C 1
ATOM 928 O O . LYS B 1 44 ? 2.039 -19.672 2.361 1 95.44 44 LYS B O 1
ATOM 933 N N . LEU B 1 45 ? 1.484 -17.938 1.103 1 95.62 45 LEU B N 1
ATOM 934 C CA . LEU B 1 45 ? 1.317 -18.75 -0.097 1 95.62 45 LEU B CA 1
ATOM 935 C C . LEU B 1 45 ? 2.637 -18.875 -0.853 1 95.62 45 LEU B C 1
ATOM 937 O O . LEU B 1 45 ? 2.74 -19.672 -1.795 1 95.62 45 LEU B O 1
ATOM 941 N N . LEU B 1 46 ? 3.617 -18.094 -0.467 1 95.19 46 LEU B N 1
ATOM 942 C CA . LEU B 1 46 ? 4.926 -18.156 -1.108 1 95.19 46 LEU B CA 1
ATOM 943 C C . LEU B 1 46 ? 5.73 -19.344 -0.587 1 95.19 46 LEU B C 1
ATOM 945 O O . LEU B 1 46 ? 5.602 -19.719 0.58 1 95.19 46 LEU B O 1
ATOM 949 N N . PRO B 1 47 ? 6.496 -19.938 -1.515 1 93.56 47 PRO B N 1
ATOM 950 C CA . PRO B 1 47 ? 7.309 -21.078 -1.116 1 93.56 47 PRO B CA 1
ATOM 951 C C . PRO B 1 47 ? 8.508 -20.688 -0.253 1 93.56 47 PRO B C 1
ATOM 953 O O . PRO B 1 47 ? 9.656 -20.922 -0.641 1 93.56 47 PRO B O 1
ATOM 956 N N . LEU B 1 48 ? 8.266 -20.078 0.941 1 95.44 48 LEU B N 1
ATOM 957 C CA . LEU B 1 48 ? 9.281 -19.656 1.892 1 95.44 48 LEU B CA 1
ATOM 958 C C . LEU B 1 48 ? 8.914 -20.078 3.311 1 95.44 48 LEU B C 1
ATOM 960 O O . LEU B 1 48 ? 7.738 -20.156 3.658 1 95.44 48 LEU B O 1
ATOM 964 N N . PRO B 1 49 ? 10.039 -20.422 4.051 1 94.88 49 PRO B N 1
ATOM 965 C CA . PRO B 1 49 ? 9.758 -20.719 5.457 1 94.88 49 PRO B CA 1
ATOM 966 C C . PRO B 1 49 ? 9.055 -19.562 6.168 1 94.88 49 PRO B C 1
ATOM 968 O O . PRO B 1 49 ? 9.297 -18.391 5.852 1 94.88 49 PRO B O 1
ATOM 971 N N . ALA B 1 50 ? 8.305 -19.891 7.203 1 91.62 50 ALA B N 1
ATOM 972 C CA . ALA B 1 50 ? 7.504 -18.906 7.938 1 91.62 50 ALA B CA 1
ATOM 973 C C . ALA B 1 50 ? 8.391 -17.844 8.586 1 91.62 50 ALA B C 1
ATOM 975 O O . ALA B 1 50 ? 8 -16.688 8.688 1 91.62 50 ALA B O 1
ATOM 976 N N . ALA B 1 51 ? 9.547 -18.312 8.992 1 93.56 51 ALA B N 1
ATOM 977 C CA . ALA B 1 51 ? 10.469 -17.391 9.656 1 93.56 51 ALA B CA 1
ATOM 978 C C . ALA B 1 51 ? 10.883 -16.25 8.719 1 93.56 51 ALA B C 1
ATOM 980 O O . ALA B 1 51 ? 11.109 -15.125 9.156 1 93.56 51 ALA B O 1
ATOM 981 N N . ILE B 1 52 ? 10.977 -16.516 7.469 1 92.31 52 ILE B N 1
ATOM 982 C CA . ILE B 1 52 ? 11.352 -15.531 6.465 1 92.31 52 ILE B CA 1
ATOM 983 C C . ILE B 1 52 ? 10.125 -14.719 6.055 1 92.31 52 ILE B C 1
ATOM 985 O O . ILE B 1 52 ? 10.18 -13.484 5.98 1 92.31 52 ILE B O 1
ATOM 989 N N . THR B 1 53 ? 9.016 -15.414 5.922 1 92.56 53 THR B N 1
ATOM 990 C CA . THR B 1 53 ? 7.789 -14.773 5.449 1 92.56 53 THR B CA 1
ATOM 991 C C . THR B 1 53 ? 7.32 -13.711 6.441 1 92.56 53 THR B C 1
ATOM 993 O O . THR B 1 53 ? 6.781 -12.68 6.043 1 92.56 53 THR B O 1
ATOM 996 N N . SER B 1 54 ? 7.594 -13.891 7.68 1 92.06 54 SER B N 1
ATOM 997 C CA . SER B 1 54 ? 7.102 -12.992 8.719 1 92.06 54 SER B CA 1
ATOM 998 C C . SER B 1 54 ? 7.926 -11.711 8.781 1 92.06 54 SER B C 1
ATOM 1000 O O . SER B 1 54 ? 7.508 -10.727 9.391 1 92.06 54 SER B O 1
ATOM 1002 N N . GLN B 1 55 ? 9.055 -11.719 8.102 1 93.5 55 GLN B N 1
ATOM 1003 C CA . GLN B 1 55 ? 9.961 -10.578 8.18 1 93.5 55 GLN B CA 1
ATOM 1004 C C . GLN B 1 55 ? 9.906 -9.742 6.902 1 93.5 55 GLN B C 1
ATOM 1006 O O . GLN B 1 55 ? 10.539 -8.688 6.816 1 93.5 55 GLN B O 1
ATOM 1011 N N . LEU B 1 56 ? 9.078 -10.227 6.008 1 95.25 56 LEU B N 1
ATOM 1012 C CA . LEU B 1 56 ? 9.008 -9.539 4.723 1 95.25 56 LEU B CA 1
ATOM 1013 C C . LEU B 1 56 ? 8.18 -8.266 4.832 1 95.25 56 LEU B C 1
ATOM 1015 O O . LEU B 1 56 ? 7.156 -8.242 5.516 1 95.25 56 LEU B O 1
ATOM 1019 N N . ASP B 1 57 ? 8.688 -7.289 4.184 1 95.38 57 ASP B N 1
ATOM 1020 C CA . ASP B 1 57 ? 7.859 -6.102 4.027 1 95.38 57 ASP B CA 1
ATOM 1021 C C . ASP B 1 57 ? 6.879 -6.262 2.865 1 95.38 57 ASP B C 1
ATOM 1023 O O . ASP B 1 57 ? 6.953 -7.238 2.117 1 95.38 57 ASP B O 1
ATOM 1027 N N . LYS B 1 58 ? 5.973 -5.289 2.801 1 95.38 58 LYS B N 1
ATOM 1028 C CA . LYS B 1 58 ? 4.895 -5.383 1.818 1 95.38 58 LYS B CA 1
ATOM 1029 C C . LYS B 1 58 ? 5.445 -5.371 0.396 1 95.38 58 LYS B C 1
ATOM 1031 O O . LYS B 1 58 ? 4.992 -6.133 -0.46 1 95.38 58 LYS B O 1
ATOM 1036 N N . ALA B 1 59 ? 6.449 -4.465 0.208 1 96.44 59 ALA B N 1
ATOM 1037 C CA . ALA B 1 59 ? 7.051 -4.383 -1.12 1 96.44 59 ALA B CA 1
ATOM 1038 C C . ALA B 1 59 ? 7.742 -5.691 -1.495 1 96.44 59 ALA B C 1
ATOM 1040 O O . ALA B 1 59 ? 7.602 -6.172 -2.623 1 96.44 59 ALA B O 1
ATOM 1041 N N . SER B 1 60 ? 8.359 -6.316 -0.602 1 97 60 SER B N 1
ATOM 1042 C CA . SER B 1 60 ? 9.039 -7.582 -0.84 1 97 60 SER B CA 1
ATOM 1043 C C . SER B 1 60 ? 8.047 -8.695 -1.17 1 97 60 SER B C 1
ATOM 1045 O O . SER B 1 60 ? 8.305 -9.523 -2.041 1 97 60 SER B O 1
ATOM 1047 N N . ILE B 1 61 ? 6.969 -8.758 -0.487 1 97.44 61 ILE B N 1
ATOM 1048 C CA . ILE B 1 61 ? 5.941 -9.766 -0.718 1 97.44 61 ILE B CA 1
ATOM 1049 C C . ILE B 1 61 ? 5.434 -9.664 -2.154 1 97.44 61 ILE B C 1
ATOM 1051 O O . ILE B 1 61 ? 5.324 -10.672 -2.854 1 97.44 61 ILE B O 1
ATOM 1055 N N . ILE B 1 62 ? 5.23 -8.461 -2.547 1 97.94 62 ILE B N 1
ATOM 1056 C CA . ILE B 1 62 ? 4.73 -8.227 -3.896 1 97.94 62 ILE B CA 1
ATOM 1057 C C . ILE B 1 62 ? 5.785 -8.648 -4.918 1 97.94 62 ILE B C 1
ATOM 1059 O O . ILE B 1 62 ? 5.48 -9.352 -5.883 1 97.94 62 ILE B O 1
ATOM 1063 N N . ARG B 1 63 ? 7.059 -8.281 -4.684 1 97.31 63 ARG B N 1
ATOM 1064 C CA . ARG B 1 63 ? 8.148 -8.602 -5.598 1 97.31 63 ARG B CA 1
ATOM 1065 C C . ARG B 1 63 ? 8.367 -10.109 -5.676 1 97.31 63 ARG B C 1
ATOM 1067 O O . ARG B 1 63 ? 8.531 -10.656 -6.77 1 97.31 63 ARG B O 1
ATOM 1074 N N . LEU B 1 64 ? 8.273 -10.758 -4.574 1 97.25 64 LEU B N 1
ATOM 1075 C CA . LEU B 1 64 ? 8.453 -12.203 -4.531 1 97.25 64 LEU B CA 1
ATOM 1076 C C . LEU B 1 64 ? 7.273 -12.914 -5.191 1 97.25 64 LEU B C 1
ATOM 1078 O O . LEU B 1 64 ? 7.453 -13.945 -5.844 1 97.25 64 LEU B O 1
ATOM 1082 N N . THR B 1 65 ? 6.078 -12.375 -5 1 97.94 65 THR B N 1
ATOM 1083 C CA . THR B 1 65 ? 4.895 -12.961 -5.621 1 97.94 65 THR B CA 1
ATOM 1084 C C . THR B 1 65 ? 4.984 -12.875 -7.145 1 97.94 65 THR B C 1
ATOM 1086 O O . THR B 1 65 ? 4.656 -13.836 -7.844 1 97.94 65 THR B O 1
ATOM 1089 N N . ILE B 1 66 ? 5.449 -11.75 -7.609 1 97.81 66 ILE B N 1
ATOM 1090 C CA . ILE B 1 66 ? 5.625 -11.586 -9.047 1 97.81 66 ILE B CA 1
ATOM 1091 C C . ILE B 1 66 ? 6.633 -12.609 -9.57 1 97.81 66 ILE B C 1
ATOM 1093 O O . ILE B 1 66 ? 6.379 -13.281 -10.562 1 97.81 66 ILE B O 1
ATOM 1097 N N . SER B 1 67 ? 7.711 -12.664 -8.898 1 97.25 67 SER B N 1
ATOM 1098 C CA . SER B 1 67 ? 8.734 -13.625 -9.289 1 97.25 67 SER B CA 1
ATOM 1099 C C . SER B 1 67 ? 8.188 -15.047 -9.297 1 97.25 67 SER B C 1
ATOM 1101 O O . SER B 1 67 ? 8.461 -15.82 -10.219 1 97.25 67 SER B O 1
ATOM 1103 N N . TYR B 1 68 ? 7.43 -15.445 -8.344 1 96.88 68 TYR B N 1
ATOM 1104 C CA . TYR B 1 68 ? 6.844 -16.781 -8.18 1 96.88 68 TYR B CA 1
ATOM 1105 C C . TYR B 1 68 ? 5.879 -17.094 -9.32 1 96.88 68 TYR B C 1
ATOM 1107 O O . TYR B 1 68 ? 5.883 -18.188 -9.859 1 96.88 68 TYR B O 1
ATOM 1115 N N . LEU B 1 69 ? 5.113 -16.109 -9.672 1 95.81 69 LEU B N 1
ATOM 1116 C CA . LEU B 1 69 ? 4.109 -16.312 -10.711 1 95.81 69 LEU B CA 1
ATOM 1117 C C . LEU B 1 69 ? 4.766 -16.406 -12.086 1 95.81 69 LEU B C 1
ATOM 1119 O O . LEU B 1 69 ? 4.27 -17.109 -12.969 1 95.81 69 LEU B O 1
ATOM 1123 N N . LYS B 1 70 ? 5.887 -15.711 -12.242 1 95.38 70 LYS B N 1
ATOM 1124 C CA . LYS B 1 70 ? 6.578 -15.727 -13.531 1 95.38 70 LYS B CA 1
ATOM 1125 C C . LYS B 1 70 ? 7.305 -17.062 -13.742 1 95.38 70 LYS B C 1
ATOM 1127 O O . LYS B 1 70 ? 7.57 -17.453 -14.883 1 95.38 70 LYS B O 1
ATOM 1132 N N . MET B 1 71 ? 7.586 -17.797 -12.82 1 92.25 71 MET B N 1
ATOM 1133 C CA . MET B 1 71 ? 8.281 -19.078 -12.891 1 92.25 71 MET B CA 1
ATOM 1134 C C . MET B 1 71 ? 7.312 -20.203 -13.211 1 92.25 71 MET B C 1
ATOM 1136 O O . MET B 1 71 ? 7.73 -21.297 -13.609 1 92.25 71 MET B O 1
ATOM 1140 N N . ARG B 1 72 ? 6.145 -20.062 -13.078 1 79.88 72 ARG B N 1
ATOM 1141 C CA . ARG B 1 72 ? 5.145 -21.094 -13.359 1 79.88 72 ARG B CA 1
ATOM 1142 C C . ARG B 1 72 ? 4.57 -20.922 -14.766 1 79.88 72 ARG B C 1
ATOM 1144 O O . ARG B 1 72 ? 4.312 -21.922 -15.453 1 79.88 72 ARG B O 1
#